Protein AF-A0A7S1WQH7-F1 (afdb_monomer_lite)

Foldseek 3Di:
DDDDDDDDDDDDDDDDDPPPPPPDDDDDDDDDPPDWDKDFPDWDWDFPCPPVVPQWTKIKIWTWIARAPPWDIKIWIKIWTDGNPDAIWIWIDINNHTPPPPDDDPTHHDPDDDDDDDDDDTDHPDD

Structure (mmCIF, N/CA/C/O backbone):
data_AF-A0A7S1WQH7-F1
#
_entry.id   AF-A0A7S1WQH7-F1
#
loop_
_atom_site.group_PDB
_atom_site.id
_atom_site.type_symbol
_atom_site.label_atom_id
_atom_site.label_alt_id
_atom_site.label_comp_id
_atom_site.label_asym_id
_atom_site.label_entity_id
_atom_site.label_seq_id
_atom_site.pdbx_PDB_ins_code
_atom_site.Cartn_x
_atom_site.Cartn_y
_atom_site.Cartn_z
_atom_site.occupancy
_atom_site.B_iso_or_equiv
_atom_site.auth_seq_id
_atom_site.auth_comp_id
_atom_site.auth_asym_id
_atom_site.auth_atom_id
_atom_site.pdbx_PDB_model_num
ATOM 1 N N . LYS A 1 1 ? 18.187 -0.170 -64.059 1.00 47.12 1 LYS A N 1
ATOM 2 C CA . LYS A 1 1 ? 18.894 0.472 -62.922 1.00 47.12 1 LYS A CA 1
ATOM 3 C C . LYS A 1 1 ? 17.865 1.303 -62.144 1.00 47.12 1 LYS A C 1
ATOM 5 O O . LYS A 1 1 ? 17.163 2.063 -62.788 1.00 47.12 1 LYS A O 1
ATOM 10 N N . HIS A 1 2 ? 17.729 1.000 -60.843 1.00 41.78 2 HIS A N 1
ATOM 11 C CA . HIS A 1 2 ? 16.867 1.506 -59.739 1.00 41.78 2 HIS A CA 1
ATOM 12 C C . HIS A 1 2 ? 15.952 2.732 -59.992 1.00 41.78 2 HIS A C 1
ATOM 14 O O . HIS A 1 2 ? 16.425 3.745 -60.487 1.00 41.78 2 HIS A O 1
ATOM 20 N N . ALA A 1 3 ? 14.620 2.660 -59.792 1.00 44.34 3 ALA A N 1
ATOM 21 C CA . ALA A 1 3 ? 13.846 2.693 -58.520 1.00 44.34 3 ALA A CA 1
ATOM 22 C C . ALA A 1 3 ? 14.175 3.950 -57.678 1.00 44.34 3 ALA A C 1
ATOM 24 O O . ALA A 1 3 ? 15.319 4.115 -57.287 1.00 44.34 3 ALA A O 1
ATOM 25 N N . GLY A 1 4 ? 13.292 4.909 -57.375 1.00 44.50 4 GLY A N 1
ATOM 26 C CA . GLY A 1 4 ? 11.856 4.852 -57.084 1.00 44.50 4 GLY A CA 1
ATOM 27 C C . GLY A 1 4 ? 11.633 5.344 -55.642 1.00 44.50 4 GLY A C 1
ATOM 28 O O . GLY A 1 4 ? 11.357 4.538 -54.762 1.00 44.50 4 GLY A O 1
ATOM 29 N N . GLY A 1 5 ? 11.847 6.639 -55.371 1.00 42.53 5 GLY A N 1
ATOM 30 C CA . GLY A 1 5 ? 11.836 7.211 -54.015 1.00 42.53 5 GLY A CA 1
ATOM 31 C C . GLY A 1 5 ? 10.443 7.641 -53.542 1.00 42.53 5 GLY A C 1
ATOM 32 O O . GLY A 1 5 ? 9.889 8.613 -54.049 1.00 42.53 5 GLY A O 1
ATOM 33 N N . ARG A 1 6 ? 9.886 6.945 -52.540 1.00 45.91 6 ARG A N 1
ATOM 34 C CA . ARG A 1 6 ? 8.692 7.369 -51.785 1.00 45.91 6 ARG A CA 1
ATOM 35 C C . ARG A 1 6 ? 9.115 7.980 -50.449 1.00 45.91 6 ARG A C 1
ATOM 37 O O . ARG A 1 6 ? 9.646 7.290 -49.588 1.00 45.91 6 ARG A O 1
ATOM 44 N N . SER A 1 7 ? 8.831 9.268 -50.285 1.00 47.84 7 SER A N 1
ATOM 45 C CA . SER A 1 7 ? 8.902 9.996 -49.017 1.00 47.84 7 SER A CA 1
ATOM 46 C C . SER A 1 7 ? 7.700 9.615 -48.140 1.00 47.84 7 SER A C 1
ATOM 48 O O . SER A 1 7 ? 6.554 9.864 -48.519 1.00 47.84 7 SER A O 1
ATOM 50 N N . GLN A 1 8 ? 7.949 8.977 -46.992 1.00 49.22 8 GLN A N 1
ATOM 51 C CA . GLN A 1 8 ? 6.943 8.752 -45.952 1.00 49.22 8 GLN A CA 1
ATOM 52 C C . GLN A 1 8 ? 6.982 9.913 -44.954 1.00 49.22 8 GLN A C 1
ATOM 54 O O . GLN A 1 8 ? 8.016 10.205 -44.358 1.00 49.22 8 GLN A O 1
ATOM 59 N N . ARG A 1 9 ? 5.840 10.584 -44.788 1.00 44.59 9 ARG A N 1
ATOM 60 C CA . ARG A 1 9 ? 5.620 11.601 -43.757 1.00 44.59 9 ARG A CA 1
ATOM 61 C C . ARG A 1 9 ? 5.320 10.889 -42.440 1.00 44.59 9 ARG A C 1
ATOM 63 O O . ARG A 1 9 ? 4.379 10.101 -42.378 1.00 44.59 9 ARG A O 1
ATOM 70 N N . HIS A 1 10 ? 6.093 11.185 -41.401 1.00 44.12 10 HIS A N 1
ATOM 71 C CA . HIS A 1 10 ? 5.767 10.804 -40.031 1.00 44.12 10 HIS A CA 1
ATOM 72 C C . HIS A 1 10 ? 4.587 11.653 -39.543 1.00 44.12 10 HIS A C 1
ATOM 74 O O . HIS A 1 10 ? 4.699 12.871 -39.421 1.00 44.12 10 HIS A O 1
ATOM 80 N N . GLY A 1 11 ? 3.444 11.008 -39.312 1.00 42.19 11 GLY A N 1
ATOM 81 C CA . GLY A 1 11 ? 2.318 11.612 -38.605 1.00 42.19 11 GLY A CA 1
ATOM 82 C C . GLY A 1 11 ? 2.586 11.679 -37.094 1.00 42.19 11 GLY A C 1
ATOM 83 O O . GLY A 1 11 ? 3.353 10.860 -36.580 1.00 42.19 11 GLY A O 1
ATOM 84 N N . PRO A 1 12 ? 1.975 12.634 -36.373 1.00 49.06 12 PRO A N 1
ATOM 85 C CA . PRO A 1 12 ? 2.062 12.699 -34.919 1.00 49.06 12 PRO A CA 1
ATOM 86 C C . PRO A 1 12 ? 1.350 11.486 -34.303 1.00 49.06 12 PRO A C 1
ATOM 88 O O . PRO A 1 12 ? 0.205 11.188 -34.643 1.00 49.06 12 PRO A O 1
ATOM 91 N N . GLY A 1 13 ? 2.056 10.761 -33.431 1.00 49.34 13 GLY A N 1
ATOM 92 C CA . GLY A 1 13 ? 1.508 9.632 -32.680 1.00 49.34 13 GLY A CA 1
ATOM 93 C C . GLY A 1 13 ? 0.399 10.065 -31.710 1.00 49.34 13 GLY A C 1
ATOM 94 O O . GLY A 1 13 ? 0.309 11.247 -31.368 1.00 49.34 13 GLY A O 1
ATOM 95 N N . PRO A 1 14 ? -0.462 9.130 -31.272 1.00 51.53 14 PRO A N 1
ATOM 96 C CA . PRO A 1 14 ? -1.592 9.449 -30.412 1.00 51.53 14 PRO A CA 1
ATOM 97 C C . PRO A 1 14 ? -1.084 9.971 -29.065 1.00 51.53 14 PRO A C 1
ATOM 99 O O . PRO A 1 14 ? -0.295 9.311 -28.391 1.00 51.53 14 PRO A O 1
ATOM 102 N N . ALA A 1 15 ? -1.538 11.167 -28.690 1.00 51.28 15 ALA A N 1
ATOM 103 C CA . ALA A 1 15 ? -1.338 11.717 -27.360 1.00 51.28 15 ALA A CA 1
ATOM 104 C C . ALA A 1 15 ? -1.970 10.762 -26.338 1.00 51.28 15 ALA A C 1
ATOM 106 O O . ALA A 1 15 ? -3.182 10.538 -26.355 1.00 51.28 15 ALA A O 1
ATOM 107 N N . GLU A 1 16 ? -1.140 10.171 -25.478 1.00 48.50 16 GLU A N 1
ATOM 108 C CA . GLU A 1 16 ? -1.608 9.383 -24.345 1.00 48.50 16 GLU A CA 1
ATOM 109 C C . GLU A 1 16 ? -2.463 10.281 -23.450 1.00 48.50 16 GLU A C 1
ATOM 111 O O . GLU A 1 16 ? -2.015 11.300 -22.922 1.00 48.50 16 GLU A O 1
ATOM 116 N N . ALA A 1 17 ? -3.736 9.917 -23.322 1.00 42.31 17 ALA A N 1
ATOM 117 C CA . ALA A 1 17 ? -4.674 10.597 -22.457 1.00 42.31 17 ALA A CA 1
ATOM 118 C C . ALA A 1 17 ? -4.222 10.425 -21.001 1.00 42.31 17 ALA A C 1
ATOM 120 O O . ALA A 1 17 ? -4.338 9.338 -20.434 1.00 42.31 17 ALA A O 1
ATOM 121 N N . CYS A 1 18 ? -3.736 11.507 -20.386 1.00 39.38 18 CYS A N 1
ATOM 122 C CA . CYS A 1 18 ? -3.643 11.610 -18.936 1.00 39.38 18 CYS A CA 1
ATOM 123 C C . CYS A 1 18 ? -5.007 11.232 -18.355 1.00 39.38 18 CYS A C 1
ATOM 125 O O . CYS A 1 18 ? -6.016 11.891 -18.616 1.00 39.38 18 CYS A O 1
ATOM 127 N N . CYS A 1 19 ? -5.053 10.136 -17.605 1.00 36.84 19 CYS A N 1
ATOM 128 C CA . CYS A 1 19 ? -6.255 9.663 -16.947 1.00 36.84 19 CYS A CA 1
ATOM 129 C C . CYS A 1 19 ? -6.671 10.674 -15.869 1.00 36.84 19 CYS A C 1
ATOM 131 O O . CYS A 1 19 ? -6.276 10.580 -14.709 1.00 36.84 19 CYS A O 1
ATOM 133 N N . ASN A 1 20 ? -7.493 11.647 -16.267 1.00 44.03 20 ASN A N 1
ATOM 134 C CA . ASN A 1 20 ? -8.224 12.532 -15.371 1.00 44.03 20 ASN A CA 1
ATOM 135 C C . ASN A 1 20 ? -9.246 11.691 -14.596 1.00 44.03 20 ASN A C 1
ATOM 137 O O . ASN A 1 20 ? -10.416 11.597 -14.968 1.00 44.03 20 ASN A O 1
ATOM 141 N N . VAL A 1 21 ? -8.799 11.036 -13.525 1.00 50.19 21 VAL A N 1
ATOM 142 C CA . VAL A 1 21 ? -9.692 10.393 -12.563 1.00 50.19 21 VAL A CA 1
ATOM 143 C C . VAL A 1 21 ? -10.377 11.512 -11.786 1.00 50.19 21 VAL A C 1
ATOM 145 O O . VAL A 1 21 ? -9.870 12.001 -10.780 1.00 50.19 21 VAL A O 1
ATOM 148 N N . THR A 1 22 ? -11.537 11.960 -12.266 1.00 49.50 22 THR A N 1
ATOM 149 C CA . THR A 1 22 ? -12.419 12.817 -11.472 1.00 49.50 22 THR A CA 1
ATOM 150 C C . THR A 1 22 ? -12.860 12.023 -10.250 1.00 49.50 22 T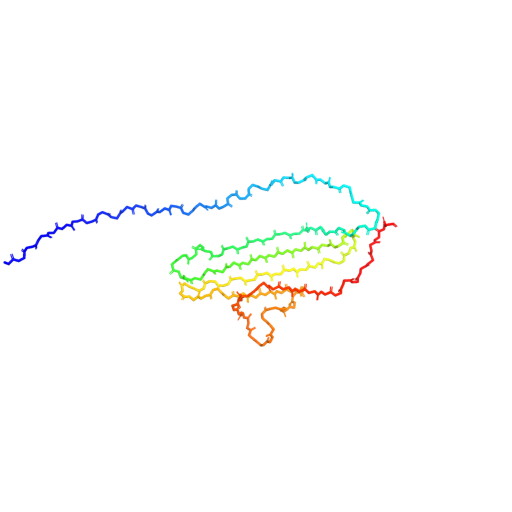HR A C 1
ATOM 152 O O . THR A 1 22 ? -13.640 11.075 -10.383 1.00 49.50 22 THR A O 1
ATOM 155 N N . MET A 1 23 ? -12.349 12.383 -9.069 1.00 55.31 23 MET A N 1
ATOM 156 C CA . MET A 1 23 ? -12.792 11.802 -7.804 1.00 55.31 23 MET A CA 1
ATOM 157 C C . MET A 1 23 ? -14.292 12.055 -7.647 1.00 55.31 23 MET A C 1
ATOM 159 O O . MET A 1 23 ? -14.734 13.170 -7.371 1.00 55.31 23 MET A O 1
ATOM 163 N N . ARG A 1 24 ? -15.100 11.014 -7.860 1.00 68.12 24 ARG A N 1
ATOM 164 C CA . ARG A 1 24 ? -16.529 11.068 -7.567 1.00 68.12 24 ARG A CA 1
ATOM 165 C C . ARG A 1 24 ? -16.691 10.981 -6.059 1.00 68.12 24 ARG A C 1
ATOM 167 O O . ARG A 1 24 ? -16.285 9.996 -5.450 1.00 68.12 24 ARG A O 1
ATOM 174 N N . ARG A 1 25 ? -17.305 12.004 -5.463 1.00 66.69 25 ARG A N 1
ATOM 175 C CA . ARG A 1 25 ? -17.693 11.988 -4.051 1.00 66.69 25 ARG A CA 1
ATOM 176 C C . ARG A 1 25 ? -18.684 10.841 -3.836 1.00 66.69 25 ARG A C 1
ATOM 178 O O . ARG A 1 25 ? -19.830 10.929 -4.273 1.00 66.69 25 ARG A O 1
ATOM 185 N N . GLN A 1 26 ? -18.240 9.754 -3.211 1.00 73.69 26 GLN A N 1
ATOM 186 C CA . GLN A 1 26 ? -19.146 8.704 -2.756 1.00 73.69 26 GLN A CA 1
ATOM 187 C C . GLN A 1 26 ? -19.960 9.210 -1.559 1.00 73.69 26 GLN A C 1
ATOM 189 O O . GLN A 1 26 ? -19.492 10.037 -0.773 1.00 73.69 26 GLN A O 1
ATOM 194 N N . ARG A 1 27 ? -21.212 8.753 -1.455 1.00 76.75 27 ARG A N 1
ATOM 195 C CA . ARG A 1 27 ? -22.066 9.047 -0.299 1.00 76.75 27 ARG A CA 1
ATOM 196 C C . ARG A 1 27 ? -21.571 8.247 0.903 1.00 76.75 27 ARG A C 1
ATOM 198 O O . ARG A 1 27 ? -21.291 7.062 0.766 1.00 76.75 27 ARG A O 1
ATOM 205 N N . THR A 1 28 ? -21.516 8.891 2.065 1.00 73.38 28 THR A N 1
ATOM 206 C CA . THR A 1 28 ? -21.295 8.219 3.348 1.00 73.38 28 THR A CA 1
ATOM 207 C C . THR A 1 28 ? -22.434 7.229 3.593 1.00 73.38 28 THR A C 1
ATOM 209 O O . THR A 1 28 ? -23.604 7.596 3.475 1.00 73.38 28 THR A O 1
ATOM 212 N N . VAL A 1 29 ? -22.097 5.978 3.898 1.00 77.69 29 VAL A N 1
ATOM 213 C CA . VAL A 1 29 ? -23.063 4.928 4.243 1.00 77.69 29 VAL A CA 1
ATOM 214 C C . VAL A 1 29 ? -23.109 4.814 5.763 1.00 77.69 29 VAL A C 1
ATOM 216 O O . VAL A 1 29 ? -22.065 4.813 6.409 1.00 77.69 29 VAL A O 1
ATOM 219 N N . ALA A 1 30 ? -24.308 4.738 6.343 1.00 74.50 30 ALA A N 1
ATOM 220 C CA . ALA A 1 30 ? -24.451 4.408 7.756 1.00 74.50 30 ALA A CA 1
ATOM 221 C C . ALA A 1 30 ? -24.100 2.928 7.947 1.00 74.50 30 ALA A C 1
ATOM 223 O O . ALA A 1 30 ? -24.744 2.054 7.367 1.00 74.50 30 ALA A O 1
ATOM 224 N N . LEU A 1 31 ? -23.059 2.661 8.727 1.00 71.88 31 LEU A N 1
ATOM 225 C CA . LEU A 1 31 ? -22.632 1.307 9.047 1.00 71.88 31 LEU A CA 1
ATOM 226 C C . LEU A 1 31 ? -23.374 0.797 10.288 1.00 71.88 31 L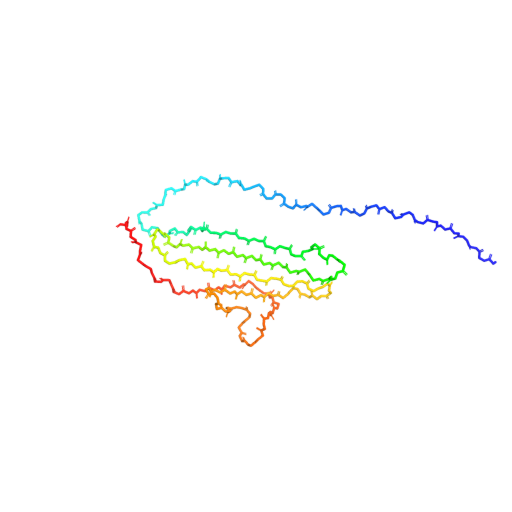EU A C 1
ATOM 228 O O . LEU A 1 31 ? -23.763 1.574 11.161 1.00 71.88 31 LEU A O 1
ATOM 232 N N . GLY A 1 32 ? -23.604 -0.516 10.343 1.00 75.88 32 GLY A N 1
ATOM 233 C CA . GLY A 1 32 ? -24.165 -1.165 11.527 1.00 75.88 32 GLY A CA 1
ATOM 234 C C . GLY A 1 32 ? -23.233 -1.021 12.730 1.00 75.88 32 GLY A C 1
ATOM 235 O O . GLY A 1 32 ? -22.033 -0.817 12.565 1.00 75.88 32 GLY A O 1
ATOM 236 N N . LYS A 1 33 ? -23.780 -1.155 13.942 1.00 68.62 33 LYS A N 1
ATOM 237 C CA . LYS A 1 33 ? -23.028 -0.954 15.189 1.00 68.62 33 LYS A CA 1
ATOM 238 C C . LYS A 1 33 ? -21.776 -1.841 15.296 1.00 68.62 33 LYS A C 1
ATOM 240 O O . LYS A 1 33 ? -20.786 -1.398 15.843 1.00 68.62 33 LYS A O 1
ATOM 245 N N . ASP A 1 34 ? -21.781 -3.035 14.711 1.00 74.25 34 ASP A N 1
ATOM 246 C CA . ASP A 1 34 ? -20.647 -3.971 14.796 1.00 74.25 34 ASP A CA 1
ATOM 247 C C . ASP A 1 34 ? -19.767 -3.990 13.533 1.00 74.25 34 ASP A C 1
ATOM 249 O O . ASP A 1 34 ? -18.915 -4.864 13.363 1.00 74.25 34 ASP A O 1
ATOM 253 N N . ALA A 1 35 ? -19.984 -3.056 12.604 1.00 72.88 35 ALA A N 1
ATOM 254 C CA . ALA A 1 35 ? -19.229 -3.006 11.361 1.00 72.88 35 ALA A CA 1
ATOM 255 C C . ALA A 1 35 ? -17.903 -2.251 11.546 1.00 72.88 35 ALA A C 1
ATOM 257 O O . ALA A 1 35 ? -17.861 -1.141 12.075 1.00 72.88 35 ALA A O 1
ATOM 258 N N . VAL A 1 36 ? -16.815 -2.848 11.055 1.00 75.75 36 VAL A N 1
ATOM 259 C CA . VAL A 1 36 ? -15.503 -2.197 10.971 1.00 75.75 36 VAL A CA 1
ATOM 260 C C . VAL A 1 36 ? -15.444 -1.378 9.686 1.00 75.75 36 VAL A C 1
ATOM 262 O O . VAL A 1 36 ? -15.649 -1.921 8.600 1.00 75.75 36 VAL A O 1
ATOM 265 N N . ASP A 1 37 ? -15.138 -0.088 9.810 1.00 83.44 37 ASP A N 1
ATOM 266 C CA . ASP A 1 37 ? -14.865 0.786 8.668 1.00 83.44 37 ASP A CA 1
ATOM 267 C C . ASP A 1 37 ? -13.359 0.939 8.445 1.00 83.44 37 ASP A C 1
ATOM 269 O O . ASP A 1 37 ? -12.585 1.009 9.403 1.00 83.44 37 ASP A O 1
ATOM 273 N N . PHE A 1 38 ? -12.951 1.045 7.184 1.00 86.88 38 PHE A N 1
ATOM 274 C CA . PHE A 1 38 ? -11.582 1.371 6.802 1.00 86.88 38 PHE A CA 1
ATOM 275 C C . PHE A 1 38 ? -11.564 2.731 6.119 1.00 86.88 38 PHE A C 1
ATOM 277 O O . PHE A 1 38 ? -12.046 2.899 5.000 1.00 86.88 38 PHE A O 1
ATOM 284 N N . MET A 1 39 ? -10.942 3.702 6.776 1.00 90.06 39 MET A N 1
ATOM 285 C CA . MET A 1 39 ? -10.785 5.044 6.242 1.00 90.06 39 MET A CA 1
ATOM 286 C C . MET A 1 39 ? -9.418 5.191 5.585 1.00 90.06 39 MET A C 1
ATOM 288 O O . MET A 1 39 ? -8.391 4.917 6.205 1.00 90.06 39 MET A O 1
ATOM 292 N N . VAL A 1 40 ? -9.393 5.672 4.342 1.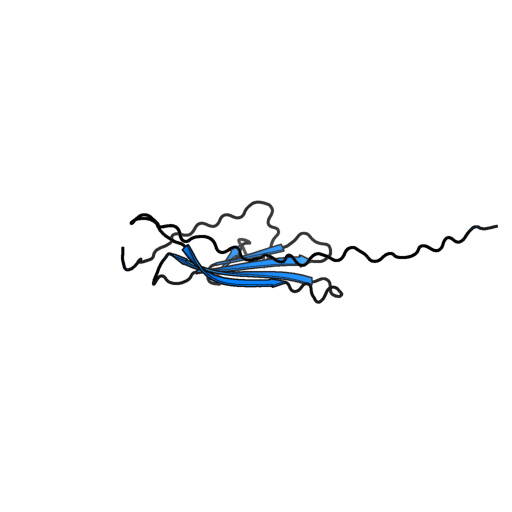00 92.38 40 VAL A N 1
ATOM 293 C CA . VAL A 1 40 ? -8.154 6.109 3.690 1.00 92.38 40 VAL A CA 1
ATOM 294 C C . VAL A 1 40 ? -7.812 7.500 4.217 1.00 92.38 40 VAL A C 1
ATOM 296 O O . VAL A 1 40 ? -8.520 8.463 3.934 1.00 92.38 40 VAL A O 1
ATOM 299 N N . LEU A 1 41 ? -6.741 7.593 5.001 1.00 94.00 41 LEU A N 1
ATOM 300 C CA . LEU A 1 41 ? -6.239 8.846 5.562 1.00 94.00 41 LEU A CA 1
ATOM 301 C C . LEU A 1 41 ? -5.432 9.629 4.530 1.00 94.00 41 LEU A C 1
ATOM 303 O O . LEU A 1 41 ? -5.584 10.840 4.400 1.00 94.00 41 LEU A O 1
ATOM 307 N N . GLU A 1 42 ? -4.567 8.927 3.799 1.00 95.56 42 GLU A N 1
ATOM 308 C CA . GLU A 1 42 ? -3.699 9.514 2.782 1.00 95.56 42 GLU A CA 1
ATOM 309 C C . GLU A 1 42 ? -3.606 8.573 1.577 1.00 95.56 42 GLU A C 1
ATOM 311 O O . GLU A 1 42 ? -3.560 7.346 1.716 1.00 95.56 42 GLU A O 1
ATOM 316 N N . TYR A 1 43 ? -3.565 9.162 0.384 1.00 95.94 43 TYR A N 1
ATOM 317 C CA . TYR A 1 43 ? -3.314 8.465 -0.870 1.00 95.94 43 TYR A CA 1
ATOM 318 C C . TYR A 1 43 ? -2.323 9.272 -1.699 1.00 95.94 43 TYR A C 1
ATOM 320 O O . TYR A 1 43 ? -2.520 10.468 -1.924 1.00 95.94 43 TYR A O 1
ATOM 328 N N . SER A 1 44 ? -1.279 8.612 -2.188 1.00 94.50 44 SER A N 1
ATOM 329 C CA . SER A 1 44 ? -0.349 9.201 -3.144 1.00 94.50 44 SER A CA 1
ATOM 330 C C . SER A 1 44 ? -0.040 8.222 -4.266 1.00 94.50 44 SER A C 1
ATOM 332 O O . SER A 1 44 ? 0.048 7.009 -4.075 1.00 94.50 44 SER A O 1
ATOM 334 N N . CYS A 1 45 ? 0.114 8.759 -5.471 1.00 94.44 45 CYS A N 1
ATOM 335 C CA . CYS A 1 45 ? 0.515 8.000 -6.641 1.00 94.44 45 CYS A CA 1
ATOM 336 C C . CYS A 1 45 ? 1.526 8.829 -7.422 1.00 94.44 45 CYS A C 1
ATOM 338 O O . CYS A 1 45 ? 1.180 9.865 -7.984 1.00 94.44 45 CYS A O 1
ATOM 340 N N . ILE A 1 46 ? 2.770 8.367 -7.440 1.00 90.62 46 ILE A N 1
ATOM 341 C CA . ILE A 1 46 ? 3.877 9.014 -8.134 1.00 90.62 46 ILE A CA 1
ATOM 342 C C . ILE A 1 46 ? 4.203 8.159 -9.349 1.00 90.62 46 ILE A C 1
ATOM 344 O O . ILE A 1 46 ? 4.550 6.986 -9.211 1.00 90.62 46 ILE A O 1
ATOM 348 N N . ASP A 1 47 ? 4.084 8.745 -10.535 1.00 88.06 47 ASP A N 1
ATOM 349 C CA . ASP A 1 47 ? 4.473 8.108 -11.786 1.00 88.06 47 ASP A CA 1
ATOM 350 C C . ASP A 1 47 ? 5.661 8.857 -12.393 1.00 88.06 47 ASP A C 1
ATOM 352 O O . ASP A 1 47 ? 5.537 9.989 -12.856 1.00 88.06 47 ASP A O 1
ATOM 356 N N . ASN A 1 48 ? 6.836 8.231 -12.364 1.00 79.38 48 ASN A N 1
ATOM 357 C CA . ASN A 1 48 ? 8.079 8.813 -12.868 1.00 79.38 48 ASN A CA 1
ATOM 358 C C . ASN A 1 48 ? 8.288 8.505 -14.360 1.00 79.38 48 ASN A C 1
ATOM 360 O O . ASN A 1 48 ? 9.385 8.155 -14.790 1.00 79.38 48 ASN A O 1
ATOM 364 N N . THR A 1 49 ? 7.235 8.637 -15.163 1.00 69.12 49 THR A N 1
ATOM 365 C CA . THR A 1 49 ? 7.256 8.473 -16.629 1.00 69.12 49 THR A CA 1
ATOM 366 C C . THR A 1 49 ? 7.883 9.656 -17.373 1.00 69.12 49 THR A C 1
ATOM 368 O O . THR A 1 49 ? 8.176 9.542 -18.561 1.00 69.12 49 THR A O 1
ATOM 371 N N . VAL A 1 50 ? 8.138 10.774 -16.685 1.00 58.75 50 VAL A N 1
ATOM 372 C CA . VAL A 1 50 ? 8.540 12.058 -17.293 1.00 58.75 50 VAL A CA 1
ATOM 373 C C . VAL A 1 50 ? 9.972 12.048 -17.866 1.00 58.75 50 VAL A C 1
ATOM 375 O O . VAL A 1 50 ? 10.308 12.882 -18.699 1.00 58.75 50 VAL A O 1
ATOM 378 N N . LEU A 1 51 ? 10.806 11.060 -17.522 1.00 53.00 51 LEU A N 1
ATOM 379 C CA . LEU A 1 51 ? 12.097 10.801 -18.184 1.00 53.00 51 LEU A CA 1
ATOM 380 C C . LEU A 1 51 ? 11.945 9.706 -19.253 1.00 53.00 51 LEU A C 1
ATOM 382 O O . LEU A 1 51 ? 12.612 8.669 -19.217 1.00 53.00 51 LEU A O 1
ATOM 386 N N . SER A 1 52 ? 11.048 9.938 -20.213 1.00 51.56 52 SER A N 1
ATOM 387 C CA . SER A 1 52 ? 10.730 9.017 -21.316 1.00 51.56 52 SER A CA 1
ATOM 388 C C . SER A 1 52 ? 11.950 8.625 -22.165 1.00 51.56 52 SER A C 1
ATOM 390 O O . SER A 1 52 ? 11.962 7.557 -22.773 1.00 51.56 52 SER A O 1
ATOM 392 N N . THR A 1 53 ? 13.020 9.422 -22.144 1.00 57.34 53 THR A N 1
ATOM 393 C CA . THR A 1 53 ? 14.274 9.154 -22.866 1.00 57.34 53 THR A CA 1
ATOM 394 C C . THR A 1 53 ? 15.202 8.151 -22.165 1.00 57.34 53 THR A C 1
ATOM 396 O O . THR A 1 53 ? 16.108 7.626 -22.805 1.00 57.34 53 THR A O 1
ATOM 399 N N . VAL A 1 54 ? 14.999 7.854 -20.871 1.00 56.91 54 VAL A N 1
ATOM 400 C CA . VAL A 1 54 ? 15.888 6.977 -20.067 1.00 56.91 54 VAL A CA 1
ATOM 401 C C . VAL A 1 54 ? 15.117 5.813 -19.431 1.00 56.91 54 VAL A C 1
ATOM 403 O O . VAL A 1 54 ? 15.459 5.309 -18.366 1.00 56.91 54 VAL A O 1
ATOM 406 N N . GLY A 1 55 ? 14.042 5.371 -20.082 1.00 58.03 55 GLY A N 1
ATOM 407 C CA . GLY A 1 55 ? 13.515 4.010 -19.980 1.00 58.03 55 GLY A CA 1
ATOM 408 C C . GLY A 1 55 ? 13.233 3.410 -18.597 1.00 58.03 55 GLY A C 1
ATOM 409 O O . GLY A 1 55 ? 13.257 2.183 -18.437 1.00 58.03 55 GLY A O 1
ATOM 410 N N . LYS A 1 56 ? 12.957 4.242 -17.594 1.00 66.00 56 LYS A N 1
ATOM 411 C CA . LYS A 1 56 ? 12.634 3.793 -16.242 1.00 66.00 56 LYS A CA 1
ATOM 412 C C . LYS A 1 56 ? 11.235 4.262 -15.878 1.00 66.00 56 LYS A C 1
ATOM 414 O O . LYS A 1 56 ? 11.058 5.334 -15.315 1.00 66.00 56 LYS A O 1
ATOM 419 N N . HIS A 1 57 ? 10.242 3.433 -16.176 1.00 77.88 57 HIS A N 1
ATOM 420 C CA . HIS A 1 57 ? 8.867 3.682 -15.761 1.00 77.88 57 HIS A CA 1
ATOM 421 C C . HIS A 1 57 ? 8.678 3.108 -14.358 1.00 77.88 57 HIS A C 1
ATOM 423 O O . HIS A 1 57 ? 8.438 1.912 -14.179 1.00 77.88 57 HIS A O 1
ATOM 429 N N . CYS A 1 58 ? 8.836 3.960 -13.350 1.00 85.25 58 CYS A N 1
ATOM 430 C CA . CYS A 1 58 ? 8.610 3.590 -11.960 1.00 85.25 58 CYS A CA 1
ATOM 431 C C . CYS A 1 58 ? 7.327 4.249 -11.466 1.00 85.25 58 CYS A C 1
ATOM 433 O O . CYS A 1 58 ? 7.239 5.476 -11.444 1.00 85.25 58 CYS A O 1
ATOM 435 N N . LYS A 1 59 ? 6.375 3.427 -11.025 1.00 92.25 59 LYS A N 1
ATOM 436 C CA . LYS A 1 59 ? 5.161 3.874 -10.350 1.00 92.25 59 LYS A CA 1
ATOM 437 C C . LYS A 1 59 ? 5.234 3.482 -8.881 1.00 92.25 59 LYS A C 1
ATOM 439 O O . LYS A 1 59 ? 5.479 2.320 -8.561 1.00 92.25 59 LYS A O 1
ATOM 444 N N . GLU A 1 60 ? 5.011 4.441 -8.001 1.00 94.25 60 GLU A N 1
ATOM 445 C CA . GLU A 1 60 ? 4.822 4.217 -6.572 1.00 94.25 60 GLU A CA 1
ATOM 446 C C . GLU A 1 60 ? 3.397 4.612 -6.204 1.00 94.25 60 GLU A C 1
ATOM 448 O O . GLU A 1 60 ? 2.914 5.673 -6.595 1.00 94.25 60 GLU A O 1
ATOM 453 N N . THR A 1 61 ? 2.697 3.751 -5.480 1.00 96.75 61 THR A N 1
ATOM 454 C CA . THR A 1 61 ? 1.374 4.054 -4.941 1.00 96.75 61 THR A CA 1
ATOM 455 C C . THR A 1 61 ? 1.378 3.746 -3.456 1.00 96.75 61 THR A C 1
ATOM 457 O O . THR A 1 61 ? 1.757 2.646 -3.062 1.00 96.75 61 THR A O 1
ATOM 460 N N . THR A 1 62 ? 1.005 4.726 -2.641 1.00 97.19 62 THR A N 1
ATOM 461 C CA . THR A 1 62 ? 0.967 4.601 -1.183 1.00 97.19 62 THR A CA 1
ATOM 462 C C . THR A 1 62 ? -0.445 4.876 -0.693 1.00 97.19 62 THR A C 1
ATOM 464 O O . THR A 1 62 ? -1.074 5.854 -1.102 1.00 97.19 62 THR A O 1
ATOM 467 N N . TRP A 1 63 ? -0.922 4.018 0.200 1.00 97.88 63 TRP A N 1
ATOM 468 C CA . TRP A 1 63 ? -2.155 4.197 0.950 1.00 97.88 63 TRP A CA 1
ATOM 469 C C . TRP A 1 63 ? -1.827 4.179 2.431 1.00 97.88 63 TRP A C 1
ATOM 471 O O . TRP A 1 63 ? -1.120 3.288 2.895 1.00 97.88 63 TRP A O 1
ATOM 481 N N . LYS A 1 64 ? -2.398 5.121 3.168 1.00 96.44 64 LYS A N 1
ATOM 482 C CA . LYS A 1 64 ? -2.407 5.103 4.625 1.00 96.44 64 LYS A CA 1
ATOM 483 C C . LYS A 1 64 ? -3.840 4.928 5.077 1.00 96.44 64 LYS A C 1
ATOM 485 O O . LYS A 1 64 ? -4.673 5.787 4.793 1.00 96.44 64 LYS A O 1
ATOM 490 N N . ILE A 1 65 ? -4.142 3.811 5.722 1.00 94.50 65 ILE A N 1
ATOM 491 C CA . ILE A 1 65 ? -5.510 3.432 6.094 1.00 94.50 65 ILE A CA 1
ATOM 492 C C . ILE A 1 65 ? -5.649 3.291 7.609 1.00 94.50 65 ILE A C 1
ATOM 494 O O . ILE A 1 65 ? -4.691 2.930 8.279 1.00 94.50 65 ILE A O 1
ATOM 498 N N . ALA A 1 66 ? -6.831 3.541 8.160 1.00 91.94 66 ALA A N 1
ATOM 499 C CA . ALA A 1 66 ? -7.144 3.296 9.569 1.00 91.94 66 ALA A CA 1
ATOM 500 C C . ALA A 1 66 ? -8.449 2.506 9.691 1.00 91.94 66 ALA A C 1
ATOM 502 O O . ALA A 1 66 ? -9.411 2.796 8.980 1.00 91.94 66 ALA A O 1
ATOM 503 N N . ALA A 1 67 ? -8.490 1.523 10.591 1.00 89.06 67 ALA A N 1
ATOM 504 C CA . ALA A 1 67 ? -9.681 0.715 10.851 1.00 89.06 67 ALA A CA 1
ATOM 505 C C . ALA A 1 67 ? -10.550 1.397 11.923 1.00 89.06 67 ALA A C 1
ATOM 507 O O . ALA A 1 67 ? -10.590 0.991 13.083 1.00 89.06 67 ALA A O 1
ATOM 508 N N . GLY A 1 68 ? -11.180 2.508 11.551 1.00 83.62 68 GLY A N 1
ATOM 509 C CA . GLY A 1 68 ? -11.985 3.336 12.445 1.00 83.62 68 GLY A CA 1
ATOM 510 C C . GLY A 1 68 ? -11.188 4.368 13.251 1.00 83.62 68 GLY A C 1
ATOM 511 O O . GLY A 1 68 ? -9.958 4.472 13.179 1.00 83.62 68 GLY A O 1
ATOM 512 N N . ASN A 1 69 ? -11.924 5.168 14.024 1.00 78.94 69 ASN A N 1
ATOM 513 C CA . ASN A 1 69 ? -11.378 6.317 14.741 1.00 78.94 69 ASN A CA 1
ATOM 514 C C . ASN A 1 69 ? -10.436 5.896 15.877 1.00 78.94 69 ASN A C 1
ATOM 516 O O . ASN A 1 69 ? -10.775 5.078 16.730 1.00 78.94 69 ASN A O 1
ATOM 520 N N . GLY A 1 70 ? -9.255 6.518 15.915 1.00 78.44 70 GLY A N 1
ATOM 521 C CA . GLY A 1 70 ? -8.270 6.324 16.983 1.00 78.44 70 GLY A CA 1
ATOM 522 C C . GLY A 1 70 ? -7.421 5.058 16.861 1.00 78.44 70 GLY A C 1
ATOM 523 O O . GLY A 1 70 ? -6.645 4.771 17.772 1.00 78.44 70 GLY A O 1
ATOM 524 N N . THR A 1 71 ? -7.536 4.317 15.758 1.00 86.19 71 THR A N 1
ATOM 525 C CA . THR A 1 71 ? -6.654 3.183 15.484 1.00 86.19 71 THR A CA 1
ATOM 526 C C . THR A 1 71 ? -5.335 3.624 14.855 1.00 86.19 71 THR A C 1
ATOM 528 O O . THR A 1 71 ? -5.266 4.644 14.167 1.00 86.19 71 THR A O 1
ATOM 531 N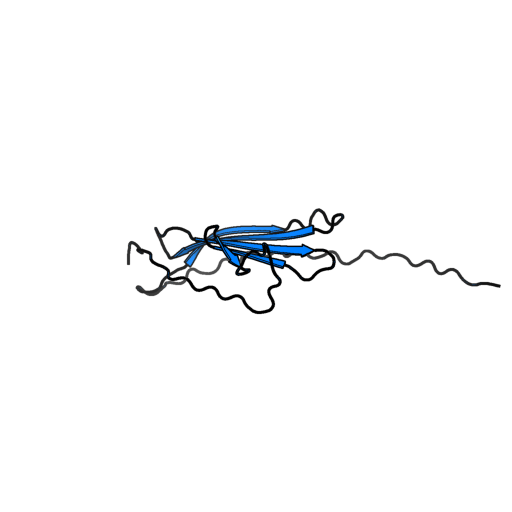 N . ALA A 1 72 ? -4.267 2.862 15.112 1.00 90.31 72 ALA A N 1
ATOM 532 C CA . ALA A 1 72 ? -2.975 3.113 14.485 1.00 90.31 72 ALA A CA 1
ATOM 533 C C . ALA A 1 72 ? -3.094 2.934 12.958 1.00 90.31 72 ALA A C 1
ATOM 535 O O . ALA A 1 72 ? -3.584 1.885 12.522 1.00 90.31 72 ALA A O 1
ATOM 536 N N . PRO A 1 73 ? -2.661 3.920 12.149 1.00 93.81 73 PRO A N 1
ATOM 537 C CA . PRO A 1 73 ? -2.690 3.794 10.702 1.00 93.81 73 PRO A CA 1
ATOM 538 C C . PRO A 1 73 ? -1.800 2.660 10.190 1.00 93.81 73 PRO A C 1
ATOM 540 O O . PRO A 1 73 ? -0.773 2.333 10.784 1.00 93.81 73 PRO A O 1
ATOM 543 N N . ILE A 1 74 ? -2.196 2.100 9.056 1.00 94.94 74 ILE A N 1
ATOM 544 C CA . ILE A 1 74 ? -1.474 1.091 8.297 1.00 94.94 74 ILE A CA 1
ATOM 545 C C . ILE A 1 74 ? -0.985 1.740 7.007 1.00 94.94 74 ILE A C 1
ATOM 547 O O . ILE A 1 74 ? -1.789 2.282 6.247 1.00 94.94 74 ILE A O 1
ATOM 551 N N . ASP A 1 75 ? 0.309 1.623 6.737 1.00 97.19 75 ASP A N 1
ATOM 552 C CA . ASP A 1 75 ? 0.928 2.072 5.497 1.00 97.19 75 ASP A CA 1
ATOM 553 C C . ASP A 1 75 ? 1.069 0.899 4.524 1.00 97.19 75 ASP A C 1
ATOM 555 O O . ASP A 1 75 ? 1.775 -0.077 4.786 1.00 97.19 75 ASP A O 1
ATOM 559 N N . ILE A 1 76 ? 0.427 1.008 3.368 1.00 97.25 76 ILE A N 1
ATOM 560 C CA . ILE A 1 76 ? 0.544 0.062 2.261 1.00 97.25 76 ILE A CA 1
ATOM 561 C C . ILE A 1 76 ? 1.261 0.775 1.127 1.00 97.25 76 ILE A C 1
ATOM 563 O O . ILE A 1 76 ? 0.805 1.819 0.658 1.00 97.25 76 ILE A O 1
ATOM 567 N N . LYS A 1 77 ? 2.365 0.204 0.651 1.00 98.00 77 LYS A N 1
ATOM 568 C CA . LYS A 1 77 ? 3.128 0.766 -0.462 1.00 98.00 77 LYS A CA 1
ATOM 569 C C . LYS A 1 77 ? 3.310 -0.257 -1.571 1.00 98.00 77 LYS A C 1
ATOM 571 O O . LYS A 1 77 ? 3.794 -1.361 -1.345 1.00 98.00 77 LYS A O 1
ATOM 576 N N . LEU A 1 78 ? 2.940 0.135 -2.783 1.00 97.19 78 LEU A N 1
ATOM 577 C CA . LEU A 1 78 ? 3.109 -0.624 -4.013 1.00 97.19 78 LEU A CA 1
ATOM 578 C C . LEU A 1 78 ? 4.148 0.070 -4.891 1.00 97.19 78 LEU A C 1
ATOM 580 O O . LEU A 1 78 ? 3.950 1.203 -5.326 1.00 97.19 78 LEU A O 1
ATOM 584 N N . HIS A 1 79 ? 5.221 -0.640 -5.214 1.00 95.44 79 HIS A N 1
ATOM 585 C CA . HIS A 1 79 ? 6.207 -0.205 -6.194 1.00 95.44 79 HIS A CA 1
ATOM 586 C C . HIS A 1 79 ? 6.110 -1.071 -7.443 1.00 95.44 79 HIS A C 1
ATOM 588 O O . HIS A 1 79 ? 6.301 -2.285 -7.371 1.00 95.44 79 HIS A O 1
ATOM 594 N N . VAL A 1 80 ? 5.893 -0.447 -8.597 1.00 93.44 80 VAL A N 1
ATOM 595 C CA . VAL A 1 80 ? 5.891 -1.099 -9.908 1.00 93.44 80 VAL A CA 1
ATOM 596 C C . VAL A 1 80 ? 7.025 -0.530 -10.745 1.00 93.44 80 VAL A C 1
ATOM 598 O O . VAL A 1 80 ? 7.116 0.674 -10.969 1.00 93.44 80 VAL A O 1
ATOM 601 N N . ASP A 1 81 ? 7.889 -1.413 -11.222 1.00 90.75 81 ASP A N 1
ATOM 602 C CA . ASP A 1 81 ? 9.028 -1.095 -12.073 1.00 90.75 81 ASP A CA 1
ATOM 603 C C . ASP A 1 81 ? 8.808 -1.729 -13.443 1.00 90.75 81 ASP A C 1
ATOM 605 O O . ASP A 1 81 ? 8.880 -2.955 -13.589 1.00 90.75 81 ASP A O 1
ATOM 609 N N . LYS A 1 82 ? 8.493 -0.906 -14.445 1.00 83.06 82 LYS A N 1
ATOM 610 C CA . LYS A 1 82 ? 8.429 -1.342 -15.839 1.00 83.06 82 LYS A CA 1
ATOM 611 C C . LYS A 1 82 ? 9.734 -0.920 -16.508 1.00 83.06 82 LYS A C 1
ATOM 613 O O . LYS A 1 82 ? 9.915 0.226 -16.921 1.00 83.06 82 LYS A O 1
ATOM 618 N N . LYS A 1 83 ? 10.668 -1.861 -16.608 1.00 75.88 83 LYS A N 1
ATOM 619 C CA . LYS A 1 83 ? 11.846 -1.698 -17.466 1.00 75.88 83 LYS A CA 1
ATOM 620 C C . LYS A 1 83 ? 11.384 -1.775 -18.923 1.00 75.88 83 LYS A C 1
ATOM 622 O O . LYS A 1 83 ? 10.605 -2.665 -19.247 1.00 75.88 83 LYS A O 1
ATOM 627 N N . VAL A 1 84 ? 11.889 -0.891 -19.790 1.00 62.00 84 VAL A N 1
ATOM 628 C CA . VAL A 1 84 ? 11.435 -0.689 -21.192 1.00 62.00 84 VAL A CA 1
ATOM 629 C C . VAL A 1 84 ? 11.278 -1.955 -22.045 1.00 62.00 84 VAL A C 1
ATOM 631 O O . VAL A 1 84 ? 10.509 -1.936 -22.997 1.00 62.00 84 VAL A O 1
ATOM 634 N N . MET A 1 85 ? 11.940 -3.067 -21.710 1.00 66.38 85 MET A N 1
ATOM 635 C CA . MET A 1 85 ? 11.821 -4.330 -22.455 1.00 66.38 85 MET A CA 1
ATOM 636 C C . MET A 1 85 ? 11.529 -5.576 -21.602 1.00 66.38 85 MET A C 1
ATOM 638 O O . MET A 1 85 ? 11.587 -6.690 -22.116 1.00 66.38 85 MET A O 1
ATOM 642 N N . LEU A 1 86 ? 11.235 -5.442 -20.304 1.00 72.12 86 LEU A N 1
ATOM 643 C CA . LEU A 1 86 ? 11.023 -6.597 -19.418 1.00 72.12 86 LEU A CA 1
ATOM 644 C C . LEU A 1 86 ? 9.644 -6.561 -18.766 1.00 72.12 86 LEU A C 1
ATOM 646 O O . LEU A 1 86 ? 9.037 -5.507 -18.597 1.00 72.12 86 LEU A O 1
ATOM 650 N N . SER A 1 87 ? 9.158 -7.736 -18.360 1.00 84.56 87 SER A N 1
ATOM 651 C CA . SER A 1 87 ? 7.908 -7.838 -17.608 1.00 84.56 87 SER A CA 1
ATOM 652 C C . SER A 1 87 ? 7.980 -6.993 -16.325 1.00 84.56 87 SER A C 1
ATOM 654 O O . SER A 1 87 ? 9.021 -7.028 -15.658 1.00 84.56 87 SER A O 1
ATOM 656 N N . PRO A 1 88 ? 6.895 -6.289 -15.953 1.00 89.38 88 PRO A N 1
ATOM 657 C CA . PRO A 1 88 ? 6.860 -5.463 -14.753 1.00 89.38 88 PRO A CA 1
ATOM 658 C C . PRO A 1 88 ? 7.279 -6.241 -13.507 1.00 89.38 88 PRO A C 1
ATOM 660 O O . PRO A 1 88 ? 6.844 -7.377 -13.297 1.00 89.38 88 PRO A O 1
ATOM 663 N N . GLN A 1 89 ? 8.112 -5.618 -12.679 1.00 93.19 89 GLN A N 1
ATOM 664 C CA . GLN A 1 89 ? 8.472 -6.142 -11.367 1.00 93.19 89 GLN A CA 1
ATOM 665 C C . GLN A 1 89 ? 7.789 -5.319 -10.284 1.00 93.19 89 GLN A C 1
ATOM 667 O O . GLN A 1 89 ? 7.752 -4.090 -10.347 1.00 93.19 89 GLN A O 1
ATOM 672 N N . VAL A 1 90 ? 7.264 -6.007 -9.283 1.00 95.44 90 VAL A N 1
ATOM 673 C CA . VAL A 1 90 ? 6.452 -5.446 -8.215 1.00 95.44 90 VAL A CA 1
ATOM 674 C C . VAL A 1 90 ? 7.128 -5.700 -6.871 1.00 95.44 90 VAL A C 1
ATOM 676 O O . VAL A 1 90 ? 7.749 -6.744 -6.652 1.00 95.44 90 VAL A O 1
ATOM 679 N N . ARG A 1 91 ? 7.006 -4.731 -5.969 1.00 96.94 91 ARG A N 1
ATOM 680 C CA . ARG A 1 91 ? 7.266 -4.878 -4.537 1.00 96.94 91 ARG A CA 1
ATOM 681 C C . ARG A 1 91 ? 6.076 -4.314 -3.777 1.00 96.94 91 ARG A C 1
ATOM 683 O O . ARG A 1 91 ? 5.550 -3.271 -4.163 1.00 96.94 91 ARG A O 1
ATOM 690 N N . ILE A 1 92 ? 5.673 -5.008 -2.720 1.00 97.44 92 ILE A N 1
ATOM 691 C CA . ILE A 1 92 ? 4.603 -4.566 -1.828 1.00 97.44 92 ILE A CA 1
ATOM 692 C C . ILE A 1 92 ? 5.168 -4.521 -0.415 1.00 97.44 92 ILE A C 1
ATOM 694 O O . ILE A 1 92 ? 5.731 -5.513 0.058 1.00 97.44 92 ILE A O 1
ATOM 698 N N . ASP A 1 93 ? 5.014 -3.380 0.242 1.00 97.81 93 ASP A N 1
ATOM 699 C CA . ASP A 1 93 ? 5.379 -3.164 1.634 1.00 97.81 93 ASP A CA 1
ATOM 700 C C . ASP A 1 93 ? 4.122 -2.906 2.476 1.00 97.81 93 ASP A C 1
ATOM 702 O O . ASP A 1 93 ? 3.204 -2.203 2.052 1.00 97.81 93 ASP A O 1
ATOM 706 N N . TRP A 1 94 ? 4.107 -3.475 3.678 1.00 96.44 94 TRP A N 1
ATOM 707 C CA . TRP A 1 94 ? 3.093 -3.308 4.714 1.00 96.44 94 TRP A CA 1
ATOM 708 C C . TRP A 1 94 ? 3.774 -2.795 5.979 1.00 96.44 94 TRP A C 1
ATOM 710 O O . TRP A 1 94 ? 4.636 -3.479 6.536 1.00 96.44 94 TRP A O 1
ATOM 720 N N . ASN A 1 95 ? 3.429 -1.588 6.423 1.00 95.75 95 ASN A N 1
ATOM 721 C CA . ASN A 1 95 ? 4.069 -0.894 7.546 1.00 95.75 95 ASN A CA 1
ATOM 722 C C . ASN A 1 95 ? 5.604 -0.896 7.433 1.00 95.75 95 ASN A C 1
ATOM 724 O O . ASN A 1 95 ? 6.320 -1.265 8.362 1.00 95.75 95 ASN A O 1
ATOM 728 N N . GLY A 1 96 ? 6.116 -0.579 6.240 1.00 96.00 96 GLY A N 1
ATOM 729 C CA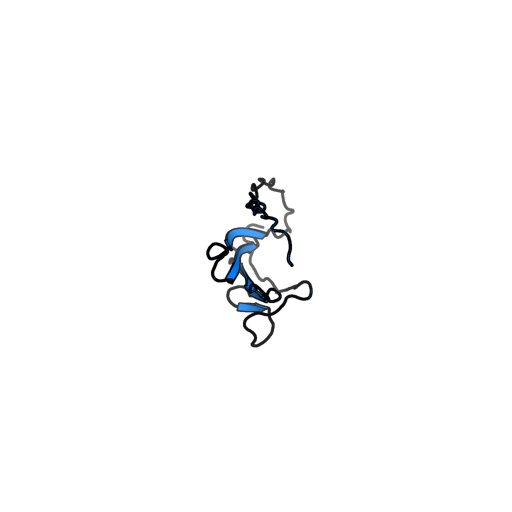 . GLY A 1 96 ? 7.553 -0.586 5.940 1.00 96.00 96 GLY A CA 1
ATOM 730 C C . GLY A 1 96 ? 8.192 -1.976 5.810 1.00 96.00 96 GLY A C 1
ATOM 731 O O . GLY A 1 96 ? 9.362 -2.072 5.442 1.00 96.00 96 GLY A O 1
ATOM 732 N N . THR A 1 97 ? 7.445 -3.055 6.058 1.00 96.31 97 THR A N 1
ATOM 733 C CA . THR A 1 97 ? 7.925 -4.433 5.911 1.00 96.31 97 THR A CA 1
ATOM 734 C C . THR A 1 97 ? 7.556 -4.981 4.541 1.00 96.31 97 THR A C 1
ATOM 736 O O . THR A 1 97 ? 6.387 -5.013 4.168 1.00 96.31 97 THR A O 1
ATOM 739 N N . LYS A 1 98 ? 8.543 -5.475 3.794 1.00 96.94 98 LYS A N 1
ATOM 740 C CA . LYS A 1 98 ? 8.315 -6.092 2.484 1.00 96.94 98 LYS A CA 1
ATOM 741 C C . LYS A 1 98 ? 7.533 -7.400 2.630 1.00 96.94 98 LYS A C 1
ATOM 743 O O . LYS A 1 98 ? 8.057 -8.369 3.176 1.00 96.94 98 LYS A O 1
ATOM 748 N N . ILE A 1 99 ? 6.327 -7.446 2.071 1.00 97.25 99 ILE A N 1
ATOM 749 C CA . ILE A 1 99 ? 5.470 -8.644 2.042 1.00 97.25 99 ILE A CA 1
ATOM 750 C C . ILE A 1 99 ? 5.467 -9.342 0.675 1.00 97.25 99 ILE A C 1
ATOM 752 O O . ILE A 1 99 ? 5.118 -10.520 0.581 1.00 97.25 99 ILE A O 1
ATOM 756 N N . PHE A 1 100 ? 5.912 -8.647 -0.379 1.00 97.25 100 PHE A N 1
ATOM 757 C CA . PHE A 1 100 ? 6.144 -9.224 -1.702 1.00 97.25 100 PHE A CA 1
ATOM 758 C C . PHE A 1 100 ? 7.382 -8.609 -2.387 1.00 97.25 100 PHE A C 1
ATOM 760 O O . PHE A 1 100 ? 7.554 -7.388 -2.330 1.00 97.25 100 PHE A O 1
ATOM 767 N N . PRO A 1 101 ? 8.207 -9.408 -3.093 1.00 96.06 101 PRO A N 1
ATOM 768 C CA . PRO A 1 101 ? 8.175 -10.873 -3.126 1.00 96.06 101 PRO A CA 1
ATOM 769 C C . PRO A 1 101 ? 8.598 -11.481 -1.786 1.00 96.06 101 PRO A C 1
ATOM 771 O O . PRO A 1 101 ? 9.347 -10.871 -1.017 1.00 96.06 101 PRO A O 1
ATOM 774 N N . ARG A 1 102 ? 8.131 -12.703 -1.511 1.00 93.00 102 ARG A N 1
ATOM 775 C CA . ARG A 1 102 ? 8.601 -13.477 -0.356 1.00 93.00 102 ARG A CA 1
ATOM 776 C C . ARG A 1 102 ? 10.049 -13.913 -0.624 1.00 93.00 102 ARG A C 1
ATOM 778 O O . ARG A 1 102 ? 10.333 -14.470 -1.679 1.00 93.00 102 ARG A O 1
ATOM 785 N N . GLY A 1 103 ? 10.964 -13.642 0.306 1.00 92.44 103 GLY A N 1
ATOM 786 C CA . GLY A 1 103 ? 12.387 -13.992 0.187 1.00 92.44 103 GLY A CA 1
ATOM 787 C C . GLY A 1 103 ? 13.323 -12.793 -0.002 1.00 92.44 103 GLY A C 1
ATOM 788 O O . GLY A 1 103 ? 12.996 -11.655 0.344 1.00 92.44 103 GLY A O 1
ATOM 789 N N . SER A 1 104 ? 14.524 -13.047 -0.526 1.00 93.31 104 SER A N 1
ATOM 790 C CA . SER A 1 104 ? 15.603 -12.050 -0.624 1.00 93.31 104 SER A CA 1
ATOM 791 C C . SER A 1 104 ? 15.477 -11.106 -1.823 1.00 93.31 104 SER A C 1
ATOM 793 O O . SER A 1 104 ? 16.032 -10.009 -1.790 1.00 93.31 104 SER A O 1
ATOM 795 N N . ALA A 1 105 ? 14.714 -11.478 -2.857 1.00 94.25 105 ALA A N 1
ATOM 796 C CA . ALA A 1 105 ? 14.535 -10.654 -4.049 1.00 94.25 105 ALA A CA 1
ATOM 797 C C . ALA A 1 105 ? 13.944 -9.277 -3.702 1.00 94.25 105 ALA A C 1
ATOM 799 O O . ALA A 1 105 ? 13.018 -9.161 -2.898 1.00 94.25 105 ALA A O 1
ATOM 800 N N . ALA A 1 106 ? 14.474 -8.211 -4.305 1.00 92.62 106 ALA A N 1
ATOM 801 C CA . ALA A 1 106 ? 14.000 -6.852 -4.042 1.00 92.62 106 ALA A CA 1
ATOM 802 C C . ALA A 1 106 ? 12.628 -6.570 -4.681 1.00 92.62 106 ALA A C 1
ATOM 804 O O . ALA A 1 106 ? 11.830 -5.833 -4.109 1.00 92.62 106 ALA A O 1
ATOM 805 N N . LYS A 1 107 ? 12.372 -7.146 -5.862 1.00 92.12 107 LYS A N 1
ATOM 806 C CA . LYS A 1 107 ? 11.125 -7.060 -6.637 1.00 92.12 107 LYS A CA 1
ATOM 807 C C . LYS A 1 107 ? 10.957 -8.356 -7.435 1.00 92.12 107 LYS A C 1
ATOM 809 O O . LYS A 1 107 ? 11.967 -8.973 -7.778 1.00 92.12 107 LYS A O 1
ATOM 814 N N . ASP A 1 108 ? 9.728 -8.735 -7.771 1.00 94.31 108 ASP A N 1
ATOM 815 C CA . ASP A 1 108 ? 9.462 -9.891 -8.642 1.00 94.31 108 ASP A CA 1
ATOM 816 C C . ASP A 1 108 ? 8.222 -9.680 -9.517 1.00 94.31 108 ASP A C 1
ATOM 818 O O . ASP A 1 108 ? 7.445 -8.750 -9.306 1.00 94.31 108 ASP A O 1
ATOM 822 N N . LYS A 1 109 ? 8.039 -10.517 -10.535 1.00 93.75 109 LYS A N 1
ATOM 823 C CA . LYS A 1 109 ? 6.856 -10.495 -11.392 1.00 93.75 109 LYS A CA 1
ATOM 824 C C . LYS A 1 109 ? 5.655 -11.012 -10.610 1.00 93.75 109 LYS A C 1
ATOM 826 O O . LYS A 1 109 ? 5.688 -12.114 -10.067 1.00 93.75 109 LYS A O 1
ATOM 831 N N . LEU A 1 110 ? 4.572 -10.248 -10.627 1.00 90.81 110 LEU A N 1
ATOM 832 C CA . LEU A 1 110 ? 3.299 -10.701 -10.091 1.00 90.81 110 LEU A CA 1
ATOM 833 C C . LEU A 1 110 ? 2.589 -11.552 -11.156 1.00 90.81 110 LEU A C 1
ATOM 835 O O . LEU A 1 110 ? 2.095 -11.014 -12.1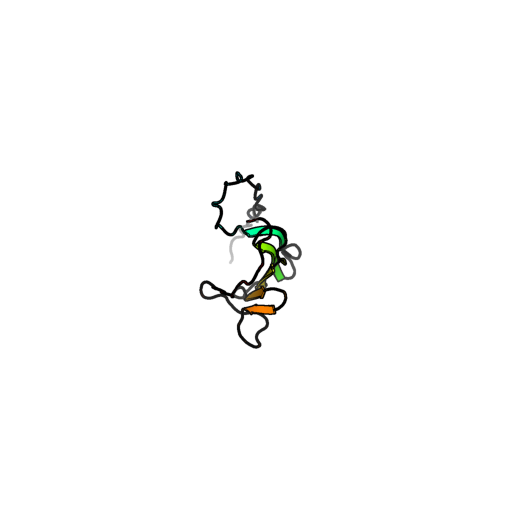43 1.00 90.81 110 LEU A O 1
ATOM 839 N N . ARG A 1 111 ? 2.643 -12.882 -11.012 1.00 88.44 111 ARG A N 1
ATOM 840 C CA . ARG A 1 111 ? 2.073 -13.834 -11.989 1.00 88.44 111 ARG A CA 1
ATOM 841 C C . ARG A 1 111 ? 0.586 -14.106 -11.767 1.00 88.44 111 ARG A C 1
ATOM 843 O O . ARG A 1 111 ? -0.113 -14.425 -12.718 1.00 88.44 111 ARG A O 1
ATOM 850 N N . GLU A 1 112 ? 0.151 -13.983 -10.522 1.00 91.94 112 GLU A N 1
ATOM 851 C CA . GLU A 1 112 ? -1.196 -14.261 -10.028 1.00 91.94 112 GLU A CA 1
ATOM 852 C C . GLU A 1 112 ? -1.580 -13.168 -9.028 1.00 91.94 112 GLU A C 1
ATOM 854 O O . GLU A 1 112 ? -0.716 -12.405 -8.583 1.00 91.94 112 GLU A O 1
ATOM 859 N N . ASP A 1 113 ? -2.854 -13.099 -8.652 1.00 93.06 113 ASP A N 1
ATOM 860 C CA . ASP A 1 113 ? -3.317 -12.148 -7.646 1.00 93.06 113 ASP A CA 1
ATOM 861 C C . ASP A 1 113 ? -2.600 -12.367 -6.308 1.00 93.06 113 ASP A C 1
ATOM 863 O O . ASP A 1 113 ? -2.501 -13.478 -5.784 1.00 93.06 113 ASP A O 1
ATOM 867 N N . PHE A 1 114 ? -2.098 -11.280 -5.724 1.00 93.31 114 PHE A N 1
ATOM 868 C CA . PHE A 1 114 ? -1.464 -11.328 -4.414 1.00 93.31 114 PHE A CA 1
ATOM 869 C C . PHE A 1 114 ? -2.488 -11.041 -3.323 1.00 93.31 114 PHE A C 1
ATOM 871 O O . PHE A 1 114 ? -2.995 -9.926 -3.211 1.00 93.31 114 PHE A O 1
ATOM 878 N N . THR A 1 115 ? -2.736 -12.040 -2.479 1.00 94.00 115 THR A N 1
ATOM 879 C CA . THR A 1 115 ? -3.548 -11.885 -1.270 1.00 94.00 115 THR A CA 1
ATOM 880 C C . THR A 1 115 ? -2.647 -11.886 -0.041 1.00 94.00 115 THR A C 1
ATOM 882 O O . THR A 1 115 ? -1.852 -12.806 0.168 1.00 94.00 115 THR A O 1
ATOM 885 N N . TRP A 1 116 ? -2.787 -10.855 0.790 1.00 92.12 116 TRP A N 1
ATOM 886 C CA . TRP A 1 116 ? -2.127 -10.760 2.086 1.00 92.12 116 TRP A CA 1
ATOM 887 C C . TRP A 1 116 ? -3.168 -10.627 3.185 1.00 92.12 116 TRP A C 1
ATOM 889 O O . TRP A 1 116 ? -3.967 -9.693 3.188 1.00 92.12 116 TRP A O 1
ATOM 899 N N . CYS A 1 117 ? -3.133 -11.565 4.124 1.00 92.00 117 CYS A N 1
ATOM 900 C CA . CYS A 1 117 ? -3.969 -11.544 5.310 1.00 92.00 117 CYS A CA 1
ATOM 901 C C . CYS A 1 117 ? -3.062 -11.364 6.520 1.00 92.00 117 CYS A C 1
ATOM 903 O O . CYS A 1 117 ? -2.077 -12.083 6.680 1.00 92.00 117 CYS A O 1
ATOM 905 N N . THR A 1 118 ? -3.419 -10.427 7.385 1.00 86.44 118 THR A N 1
ATOM 906 C CA . THR A 1 118 ? -2.773 -10.251 8.681 1.00 86.44 118 THR A CA 1
ATOM 907 C C . THR A 1 118 ? -3.851 -10.176 9.749 1.00 86.44 118 THR A C 1
ATOM 909 O O . THR A 1 118 ? -4.901 -9.578 9.495 1.00 86.44 118 THR A O 1
ATOM 912 N N . PRO A 1 119 ? -3.625 -10.756 10.940 1.00 84.50 119 PRO A N 1
ATOM 913 C CA . PRO A 1 119 ? -4.474 -10.449 12.072 1.00 84.50 119 PRO A CA 1
ATOM 914 C C . PRO A 1 119 ? -4.403 -8.945 12.331 1.00 84.50 119 PRO A C 1
ATOM 916 O O . PRO A 1 119 ? -3.323 -8.345 12.324 1.00 84.50 119 PRO A O 1
ATOM 919 N N . TYR A 1 120 ? -5.568 -8.344 12.522 1.00 80.00 120 TYR A N 1
ATOM 920 C CA . TYR A 1 120 ? -5.693 -6.964 12.944 1.00 80.00 120 TYR A CA 1
ATOM 921 C C . TYR A 1 120 ? -6.190 -6.953 14.387 1.00 80.00 120 TYR A C 1
ATOM 923 O O . TYR A 1 120 ? -7.275 -7.453 14.674 1.00 80.00 120 TYR A O 1
ATOM 931 N N . SER A 1 121 ? -5.384 -6.383 15.280 1.00 73.19 121 SER A N 1
ATOM 932 C CA . SER A 1 121 ? -5.739 -6.175 16.682 1.00 73.19 121 SER A CA 1
ATOM 933 C C . SER A 1 121 ? -5.769 -4.677 16.941 1.00 73.19 121 SER A C 1
ATOM 935 O O . SER A 1 121 ? -4.730 -4.019 16.924 1.00 73.19 121 SER A O 1
ATOM 937 N N . GLY A 1 122 ? -6.959 -4.133 17.167 1.00 70.19 122 GLY A N 1
ATOM 938 C CA . GLY A 1 122 ? -7.163 -2.716 17.440 1.00 70.19 122 GLY A CA 1
ATOM 939 C C . GLY A 1 122 ? -8.309 -2.512 18.420 1.00 70.19 122 GLY A C 1
ATOM 940 O O . GLY A 1 122 ? -9.218 -3.334 18.503 1.00 70.19 122 GLY A O 1
ATOM 941 N N . ILE A 1 123 ? -8.254 -1.415 19.175 1.00 66.44 123 ILE A N 1
ATOM 942 C CA . ILE A 1 123 ? -9.360 -0.973 20.025 1.00 66.44 123 ILE A CA 1
ATOM 943 C C . ILE A 1 123 ? -10.078 0.141 19.273 1.00 66.44 123 ILE A C 1
ATOM 945 O O . ILE A 1 123 ? -9.520 1.224 19.094 1.00 66.44 123 ILE A O 1
ATOM 949 N N . ILE A 1 124 ? -11.313 -0.118 18.851 1.00 69.38 124 ILE A N 1
ATOM 950 C CA . ILE A 1 124 ? -12.188 0.914 18.295 1.00 69.38 124 ILE A CA 1
ATOM 951 C C . ILE A 1 124 ? -12.839 1.623 19.484 1.00 69.38 124 ILE A C 1
ATOM 953 O O . ILE A 1 124 ? -13.599 1.017 20.239 1.00 69.38 124 ILE A O 1
ATOM 957 N N . LYS A 1 125 ? -12.500 2.896 19.707 1.00 66.19 125 LYS A N 1
ATOM 958 C CA . LYS A 1 125 ? -13.132 3.695 20.766 1.00 66.19 125 LYS A CA 1
ATOM 959 C C . LYS A 1 125 ? -14.459 4.254 20.254 1.00 66.19 125 LYS A C 1
ATOM 961 O O . LYS A 1 125 ? -14.475 4.913 19.219 1.00 66.19 125 LYS A O 1
ATOM 966 N N . GLY A 1 126 ? -15.534 4.059 21.018 1.00 62.38 126 GLY A N 1
ATOM 967 C CA . GLY A 1 126 ? -16.844 4.656 20.731 1.00 62.38 126 GLY A CA 1
ATOM 968 C C . GLY A 1 126 ? -17.837 3.760 19.983 1.00 62.38 126 GLY A C 1
ATOM 969 O O . GLY A 1 126 ? -18.724 4.299 19.325 1.00 62.38 126 GLY A O 1
ATOM 970 N N . LEU A 1 127 ? -17.691 2.433 20.089 1.00 52.66 127 LEU A N 1
ATOM 971 C CA . LEU A 1 127 ? -18.761 1.463 19.811 1.00 52.66 127 LEU A CA 1
ATOM 972 C C . LEU A 1 127 ? -19.656 1.240 21.040 1.00 52.66 127 LEU A C 1
ATOM 974 O O . LEU A 1 127 ? -19.103 1.260 22.163 1.00 52.66 127 LEU A O 1
#

Sequence (127 aa):
KHAGGRSQRHGPGPAEACCNVTMRRQRTVALGKDAVDFMVLEYSCIDNTVLSTVGKHCKETTWKIAAGNGTAPIDIKLHVDKKVMLSPQVRIDWNGTKIFPRGSAAKDKLREDFTWCTPYSGIIKGL

Organism: Alexandrium catenella (NCBI:txid2925)

Radius of gyration: 22.51 Å; chains: 1; bounding box: 43×27×84 Å

pLDDT: mean 77.44, std 18.82, range [36.84, 98.0]

Secondary structure (DSSP, 8-state):
----------PPPP-----------PPPPPPPTTPPP-EEEEEEEEE-TT-GGGTEEEEEEEEEEESSTTPPPEEEEEEEEEETTS--EEEEEETTEEEESSSS-S-B---S------------TT-